Protein AF-A0A2K3JDV3-F1 (afdb_monomer_lite)

Structure (mmCIF, N/CA/C/O backbone):
data_AF-A0A2K3JDV3-F1
#
_entry.id   AF-A0A2K3JDV3-F1
#
loop_
_atom_site.group_PDB
_atom_site.id
_atom_site.type_symbol
_atom_site.label_atom_id
_atom_site.label_alt_id
_atom_site.label_comp_id
_atom_site.label_asym_id
_atom_site.label_entity_id
_atom_site.label_seq_id
_atom_site.pdbx_PDB_ins_code
_atom_site.Cartn_x
_atom_site.Cartn_y
_atom_site.Cartn_z
_atom_site.occupancy
_atom_site.B_iso_or_equiv
_atom_site.auth_seq_id
_atom_site.auth_comp_id
_atom_site.auth_asym_id
_atom_site.auth_atom_id
_atom_site.pdbx_PDB_model_num
ATOM 1 N N . ARG A 1 1 ? 14.555 25.523 -65.904 1.00 53.84 1 ARG A N 1
ATOM 2 C CA . ARG A 1 1 ? 15.750 26.232 -65.384 1.00 53.84 1 ARG A CA 1
ATOM 3 C C . ARG A 1 1 ? 15.279 27.411 -64.539 1.00 53.84 1 ARG A C 1
ATOM 5 O O . ARG A 1 1 ? 14.771 28.351 -65.122 1.00 53.84 1 ARG A O 1
ATOM 12 N N . ASN A 1 2 ? 15.356 27.311 -63.211 1.00 44.91 2 ASN A N 1
ATOM 13 C CA . ASN A 1 2 ? 15.970 28.301 -62.312 1.00 44.91 2 ASN A CA 1
ATOM 14 C C . ASN A 1 2 ? 15.792 27.836 -60.860 1.00 44.91 2 ASN A C 1
ATOM 16 O O . ASN A 1 2 ? 14.681 27.729 -60.356 1.00 44.91 2 ASN A O 1
ATOM 20 N N . LYS A 1 3 ? 16.928 27.503 -60.242 1.00 52.31 3 LYS A N 1
ATOM 21 C CA . LYS A 1 3 ? 17.138 27.363 -58.800 1.00 52.31 3 LYS A CA 1
ATOM 22 C C . LYS A 1 3 ? 17.377 28.774 -58.264 1.00 52.31 3 LYS A C 1
ATOM 24 O O . LYS A 1 3 ? 18.173 29.453 -58.903 1.00 52.31 3 LYS A O 1
ATOM 29 N N . ILE A 1 4 ? 16.766 29.170 -57.142 1.00 50.66 4 ILE A N 1
ATOM 30 C CA . ILE A 1 4 ? 17.332 30.080 -56.120 1.00 50.66 4 ILE A CA 1
ATOM 31 C C . ILE A 1 4 ? 16.276 30.411 -55.049 1.00 50.66 4 ILE A C 1
ATOM 33 O O . ILE A 1 4 ? 15.119 30.657 -55.371 1.00 50.66 4 ILE A O 1
ATOM 37 N N . ASN A 1 5 ? 16.753 30.439 -53.799 1.00 45.47 5 ASN A N 1
ATOM 38 C CA . ASN A 1 5 ? 16.142 30.838 -52.520 1.00 45.47 5 ASN A CA 1
ATOM 39 C C . ASN A 1 5 ? 15.506 29.748 -51.640 1.00 45.47 5 ASN A C 1
ATOM 41 O O . ASN A 1 5 ? 14.449 29.202 -51.935 1.00 45.47 5 ASN A O 1
ATOM 45 N N . GLY A 1 6 ? 16.169 29.503 -50.498 1.00 42.78 6 GLY A N 1
ATOM 46 C CA . GLY A 1 6 ? 15.633 28.742 -49.367 1.00 42.78 6 GLY A CA 1
ATOM 47 C C . GLY A 1 6 ? 16.652 28.108 -48.410 1.00 42.78 6 GLY A C 1
ATOM 48 O O . GLY A 1 6 ? 16.253 27.383 -47.508 1.00 42.78 6 GLY A O 1
ATOM 49 N N . SER A 1 7 ? 17.958 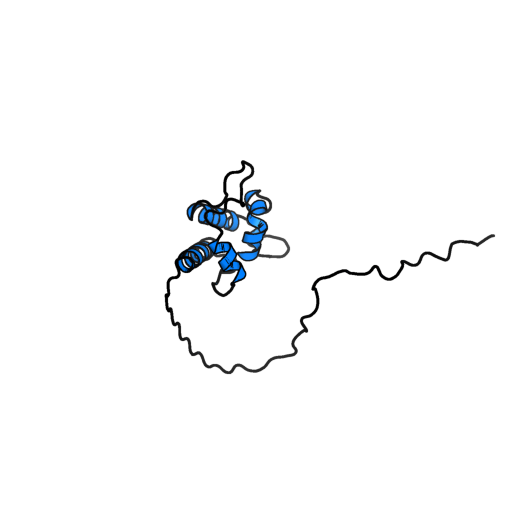28.331 -48.571 1.00 54.16 7 SER A N 1
ATOM 50 C CA . SER A 1 7 ? 18.977 27.876 -47.618 1.00 54.16 7 SER A CA 1
ATOM 51 C C . SER A 1 7 ? 19.074 28.832 -46.425 1.00 54.16 7 SER A C 1
ATOM 53 O O . SER A 1 7 ? 19.914 29.724 -46.454 1.00 54.16 7 SER A O 1
ATOM 55 N N . GLN A 1 8 ? 18.217 28.667 -45.411 1.00 57.59 8 GLN A N 1
ATOM 56 C CA . GLN A 1 8 ? 18.485 28.997 -43.998 1.00 57.59 8 GLN A CA 1
ATOM 57 C C . GLN A 1 8 ? 17.254 28.681 -43.133 1.00 57.59 8 GLN A C 1
ATOM 59 O O . GLN A 1 8 ? 16.248 29.377 -43.170 1.00 57.59 8 GLN A O 1
ATOM 64 N N . GLY A 1 9 ? 17.351 27.618 -42.337 1.00 44.75 9 GLY A N 1
ATOM 65 C CA . GLY A 1 9 ? 16.321 27.214 -41.378 1.00 44.75 9 GLY A CA 1
ATOM 66 C C . GLY A 1 9 ? 16.840 26.155 -40.410 1.00 44.75 9 GLY A C 1
ATOM 67 O O . GLY A 1 9 ? 16.173 25.159 -40.157 1.00 44.75 9 GLY A O 1
ATOM 68 N N . GLY A 1 10 ? 18.079 26.317 -39.936 1.00 55.88 10 GLY A N 1
ATOM 69 C CA . GLY A 1 10 ? 18.616 25.494 -38.855 1.00 55.88 10 GLY A CA 1
ATOM 70 C C . GLY A 1 10 ? 17.899 25.824 -37.547 1.00 55.88 10 GLY A C 1
ATOM 71 O O . GLY A 1 10 ? 17.680 26.995 -37.240 1.00 55.88 10 GLY A O 1
ATOM 72 N N . ARG A 1 11 ? 17.525 24.798 -36.776 1.00 59.06 11 ARG A N 1
ATOM 73 C CA . ARG A 1 11 ? 16.920 24.984 -35.453 1.00 59.06 11 ARG A CA 1
ATOM 74 C C . ARG A 1 11 ? 17.932 25.673 -34.519 1.00 59.06 11 ARG A C 1
ATOM 76 O O . ARG A 1 11 ? 19.032 25.142 -34.351 1.00 59.06 11 ARG A O 1
ATOM 83 N N . PRO A 1 12 ? 17.585 26.819 -33.906 1.00 57.03 12 PRO A N 1
ATOM 84 C CA . PRO A 1 12 ? 18.462 27.527 -32.981 1.00 57.03 12 PRO A CA 1
ATOM 85 C C . PRO A 1 12 ? 18.813 26.697 -31.741 1.00 57.03 12 PRO A C 1
ATOM 87 O O . PRO A 1 12 ? 17.998 25.924 -31.230 1.00 57.03 12 PRO A O 1
ATOM 90 N N . LYS A 1 13 ? 20.041 26.897 -31.257 1.00 52.50 13 LYS A N 1
ATOM 91 C CA . LYS A 1 13 ? 20.626 26.282 -30.064 1.00 52.50 13 LYS A CA 1
ATOM 92 C C . LYS A 1 13 ? 20.367 27.206 -28.861 1.00 52.50 13 LYS A C 1
ATOM 94 O O . LYS A 1 13 ? 20.773 28.360 -28.901 1.00 52.50 13 LYS A O 1
ATOM 99 N N . ASN A 1 14 ? 19.757 26.642 -27.813 1.00 57.12 14 ASN A N 1
ATOM 100 C CA . ASN A 1 14 ? 19.589 27.169 -26.447 1.00 57.12 14 ASN A CA 1
ATOM 101 C C . ASN A 1 14 ? 18.476 28.211 -26.173 1.00 57.12 14 ASN A C 1
ATOM 103 O O . ASN A 1 14 ? 18.557 29.351 -26.624 1.00 57.12 14 ASN A O 1
ATOM 107 N N . PRO A 1 15 ? 17.521 27.868 -25.292 1.00 50.62 15 PRO A N 1
ATOM 108 C CA . PRO A 1 15 ? 16.948 28.802 -24.330 1.00 50.62 15 PRO A CA 1
ATOM 109 C C . PRO A 1 15 ? 17.394 28.478 -22.892 1.00 50.62 15 PRO A C 1
ATOM 111 O O . PRO A 1 15 ? 17.437 27.322 -22.477 1.00 50.62 15 PRO A O 1
ATOM 114 N N . ASN A 1 16 ? 17.721 29.536 -22.147 1.00 42.31 16 ASN A N 1
ATOM 115 C CA . ASN A 1 16 ? 18.195 29.514 -20.764 1.00 42.31 16 ASN A CA 1
ATOM 116 C C . ASN A 1 16 ? 17.225 28.800 -19.809 1.00 42.31 16 ASN A C 1
ATOM 118 O O . ASN A 1 16 ? 16.035 29.102 -19.768 1.00 42.31 16 ASN A O 1
ATOM 122 N N . ASN A 1 17 ? 17.787 27.899 -19.007 1.00 50.28 17 ASN A N 1
ATOM 123 C CA . ASN A 1 17 ? 17.137 27.161 -17.933 1.00 50.28 17 ASN A CA 1
ATOM 124 C C . ASN A 1 17 ? 17.206 27.964 -16.619 1.00 50.28 17 ASN A C 1
ATOM 126 O O . ASN A 1 17 ? 18.318 28.260 -16.176 1.00 50.28 17 ASN A O 1
ATOM 130 N N . PRO A 1 18 ? 16.087 28.262 -15.938 1.00 44.16 18 PRO A N 1
ATOM 131 C CA . PRO A 1 18 ? 16.102 28.486 -14.505 1.00 44.16 18 PRO A CA 1
ATOM 132 C C . PRO A 1 18 ? 15.623 27.213 -13.791 1.00 44.16 18 PRO A C 1
ATOM 134 O O . PRO A 1 18 ? 14.448 26.876 -13.840 1.00 44.16 18 PRO A O 1
ATOM 137 N N . VAL A 1 19 ? 16.590 26.528 -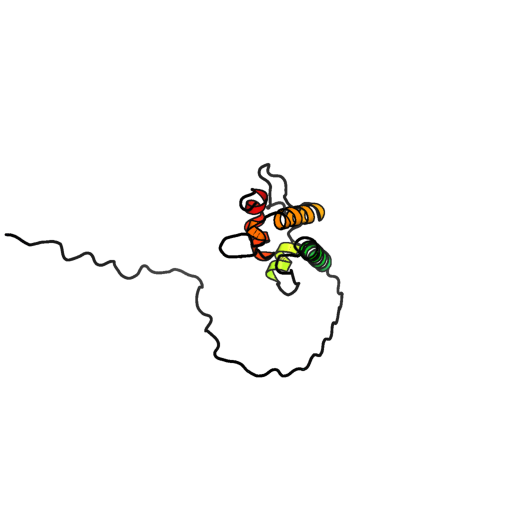13.170 1.00 39.28 19 VAL A N 1
ATOM 138 C CA . VAL A 1 19 ? 16.546 25.825 -11.867 1.00 39.28 19 VAL A CA 1
ATOM 139 C C . VAL A 1 19 ? 15.256 25.051 -11.476 1.00 39.28 19 VAL A C 1
ATOM 141 O O . VAL A 1 19 ? 14.174 25.608 -11.400 1.00 39.28 19 VAL A O 1
ATOM 144 N N . GLY A 1 20 ? 15.292 23.769 -11.096 1.00 36.25 20 GLY A N 1
ATOM 145 C CA . GLY A 1 20 ? 16.400 23.073 -10.454 1.00 36.25 20 GLY A CA 1
ATOM 146 C C . GLY A 1 20 ? 16.318 21.543 -10.473 1.00 36.25 20 GLY A C 1
ATOM 147 O O . GLY A 1 20 ? 15.268 20.937 -10.288 1.00 36.25 20 GLY A O 1
ATOM 148 N N . PHE A 1 21 ? 17.522 20.987 -10.626 1.00 41.09 21 PHE A N 1
ATOM 149 C CA . PHE A 1 21 ? 18.014 19.720 -10.089 1.00 41.09 21 PHE A CA 1
ATOM 150 C C . PHE A 1 21 ? 17.524 18.401 -10.711 1.00 41.09 21 PHE A C 1
ATOM 152 O O . PHE A 1 21 ? 16.941 17.542 -10.058 1.00 41.09 21 PHE A O 1
ATOM 159 N N . LEU A 1 22 ? 17.922 18.184 -11.968 1.00 42.91 22 LEU A N 1
ATOM 160 C CA . LEU A 1 22 ? 18.423 16.881 -12.413 1.00 42.91 22 LEU A CA 1
ATOM 161 C C . LEU A 1 22 ? 19.908 17.031 -12.750 1.00 42.91 22 LEU A C 1
ATOM 163 O O . LEU A 1 22 ? 20.213 17.801 -13.649 1.00 42.91 22 LEU A O 1
ATOM 167 N N . GLU A 1 23 ? 20.771 16.310 -12.031 1.00 37.06 23 GLU A N 1
ATOM 168 C CA . GLU A 1 23 ? 22.171 15.926 -12.325 1.00 37.06 23 GLU A CA 1
ATOM 169 C C . GLU A 1 23 ? 22.748 15.430 -10.980 1.00 37.06 23 GLU A C 1
ATOM 171 O O . GLU A 1 23 ? 22.554 16.078 -9.963 1.00 37.06 23 GLU A O 1
ATOM 176 N N . THR A 1 24 ? 23.429 14.306 -10.783 1.00 46.00 24 THR A N 1
ATOM 177 C CA . THR A 1 24 ? 24.011 13.230 -11.588 1.00 46.00 24 THR A CA 1
ATOM 178 C C . THR A 1 24 ? 24.182 12.054 -10.610 1.00 46.00 24 THR A C 1
ATOM 180 O O . THR A 1 24 ? 24.568 12.275 -9.465 1.00 46.00 24 THR A O 1
ATOM 183 N N . GLN A 1 25 ? 23.940 10.806 -11.012 1.00 39.75 25 GLN A N 1
ATOM 184 C CA . GLN A 1 25 ? 24.478 9.654 -10.275 1.00 39.75 25 GLN A CA 1
ATOM 185 C C . GLN A 1 25 ? 25.148 8.723 -11.279 1.00 39.75 25 GLN A C 1
ATOM 187 O O . GLN A 1 25 ? 24.539 8.251 -12.240 1.00 39.75 25 GLN A O 1
ATOM 192 N N . GLN A 1 26 ? 26.452 8.582 -11.083 1.00 39.75 26 GLN A N 1
ATOM 193 C CA . GLN A 1 26 ? 27.377 7.828 -11.908 1.00 39.75 26 GLN A CA 1
ATOM 194 C C . GLN A 1 26 ? 27.115 6.328 -11.751 1.00 39.75 26 GLN A C 1
ATOM 196 O O . GLN A 1 26 ? 26.756 5.845 -10.680 1.00 39.75 26 GLN A O 1
ATOM 201 N N . ASN A 1 27 ? 27.318 5.594 -12.838 1.00 44.97 27 ASN A N 1
ATOM 202 C CA . ASN A 1 27 ? 27.224 4.141 -12.881 1.00 44.97 27 ASN A CA 1
ATOM 203 C C . ASN A 1 27 ? 28.404 3.527 -12.087 1.00 44.97 27 ASN A C 1
ATOM 205 O O . ASN A 1 27 ? 29.548 3.791 -12.468 1.00 44.97 27 ASN A O 1
ATOM 209 N N . PRO A 1 28 ? 28.207 2.720 -11.024 1.00 48.22 28 PRO A N 1
ATOM 210 C CA . PRO A 1 28 ? 29.325 2.101 -10.315 1.00 48.22 28 PRO A CA 1
ATOM 211 C C . PRO A 1 28 ? 29.842 0.851 -11.043 1.00 48.22 28 PRO A C 1
ATOM 213 O O . PRO A 1 28 ? 29.102 -0.076 -11.372 1.00 48.22 28 PRO A O 1
ATOM 216 N N . THR A 1 29 ? 31.152 0.813 -11.267 1.00 45.16 29 THR A N 1
ATOM 217 C CA . THR A 1 29 ? 31.909 -0.313 -11.825 1.00 45.16 29 THR A CA 1
ATOM 218 C C . THR A 1 29 ? 32.202 -1.405 -10.780 1.00 45.16 29 THR A C 1
ATOM 220 O O . THR A 1 29 ? 32.914 -1.120 -9.827 1.00 45.16 29 THR A O 1
ATOM 223 N N . LYS A 1 30 ? 31.741 -2.644 -11.049 1.00 52.81 30 LYS A N 1
ATOM 224 C CA . LYS A 1 30 ? 32.205 -3.999 -10.612 1.00 52.81 30 LYS A CA 1
ATOM 225 C C . LYS A 1 30 ? 32.474 -4.320 -9.107 1.00 52.81 30 LYS A C 1
ATOM 227 O O . LYS A 1 30 ? 32.777 -3.446 -8.310 1.00 52.81 30 LYS A O 1
ATOM 232 N N . PRO A 1 31 ? 32.352 -5.609 -8.701 1.00 52.19 31 PRO A N 1
ATOM 233 C CA . PRO A 1 31 ? 31.953 -6.009 -7.348 1.00 52.19 31 PRO A CA 1
ATOM 234 C C . PRO A 1 31 ? 33.120 -6.187 -6.369 1.00 52.19 31 PRO A C 1
ATOM 236 O O . PRO A 1 31 ? 34.195 -6.663 -6.741 1.00 52.19 31 PRO A O 1
ATOM 239 N N . LYS A 1 32 ? 32.856 -5.910 -5.088 1.00 45.50 32 LYS A N 1
ATOM 240 C CA . LYS A 1 32 ? 33.700 -6.300 -3.951 1.00 45.50 32 LYS A CA 1
ATOM 241 C C . LYS A 1 32 ? 33.024 -7.459 -3.199 1.00 45.50 32 LYS A C 1
ATOM 243 O O . LYS A 1 32 ? 31.800 -7.511 -3.126 1.00 45.50 32 LYS A O 1
ATOM 248 N N . LYS A 1 33 ? 33.836 -8.424 -2.757 1.00 46.56 33 LYS A N 1
ATOM 249 C CA . LYS A 1 33 ? 33.450 -9.688 -2.098 1.00 46.56 33 LYS A CA 1
ATOM 250 C C . LYS A 1 33 ? 32.677 -9.456 -0.783 1.00 46.56 33 LYS A C 1
ATOM 252 O O . LYS A 1 33 ? 32.832 -8.384 -0.205 1.00 46.56 33 LYS A O 1
ATOM 257 N N . PRO A 1 34 ? 31.880 -10.443 -0.328 1.00 47.84 34 PRO A N 1
ATOM 258 C CA . PRO A 1 34 ? 31.111 -10.345 0.904 1.00 47.84 34 PRO A CA 1
ATOM 259 C C . PRO A 1 34 ? 32.008 -10.619 2.113 1.00 47.84 34 PRO A C 1
ATOM 261 O O . PRO A 1 34 ? 32.595 -11.697 2.199 1.00 47.84 34 PRO A O 1
ATOM 264 N N . ASP A 1 35 ? 32.061 -9.671 3.043 1.00 40.00 35 ASP A N 1
ATOM 265 C CA . ASP A 1 35 ? 32.443 -9.951 4.423 1.00 40.00 35 ASP A CA 1
ATOM 266 C C . ASP A 1 35 ? 31.129 -10.157 5.187 1.00 40.00 35 ASP A C 1
ATOM 268 O O . ASP A 1 35 ? 30.291 -9.261 5.300 1.00 40.00 35 ASP A O 1
ATOM 272 N N . ASN A 1 36 ? 30.890 -11.417 5.538 1.00 54.09 36 ASN A N 1
ATOM 273 C CA . ASN A 1 36 ? 29.722 -11.898 6.255 1.00 54.09 36 ASN A CA 1
ATOM 274 C C . ASN A 1 36 ? 29.991 -11.779 7.755 1.00 54.09 36 ASN A C 1
ATOM 276 O O . ASN A 1 36 ? 30.522 -12.723 8.328 1.00 54.09 36 ASN A O 1
ATOM 280 N N . ASP A 1 37 ? 29.578 -10.664 8.351 1.00 41.53 37 ASP A N 1
ATOM 281 C CA . ASP A 1 37 ? 29.322 -10.557 9.787 1.00 41.53 37 ASP A CA 1
ATOM 282 C C . ASP A 1 37 ? 27.826 -10.266 9.950 1.00 41.53 37 ASP A C 1
ATOM 284 O O . ASP A 1 37 ? 27.350 -9.136 9.843 1.00 41.53 37 ASP A O 1
ATOM 288 N N . ASN A 1 38 ? 27.056 -11.348 10.075 1.00 53.22 38 ASN A N 1
ATOM 289 C CA . ASN A 1 38 ? 25.633 -11.312 10.381 1.00 53.22 38 ASN A CA 1
ATOM 290 C C . ASN A 1 38 ? 25.456 -11.145 11.893 1.00 53.22 38 ASN A C 1
ATOM 292 O O . ASN A 1 38 ? 25.103 -12.106 12.577 1.00 53.22 38 ASN A O 1
ATOM 296 N N . ASP A 1 39 ? 25.674 -9.930 12.388 1.00 41.09 39 ASP A N 1
ATOM 297 C CA . ASP A 1 39 ? 25.115 -9.506 13.670 1.00 41.09 39 ASP A CA 1
ATOM 298 C C . ASP A 1 39 ? 23.680 -9.042 13.405 1.00 41.09 39 ASP A C 1
ATOM 300 O O . ASP A 1 39 ? 23.378 -7.873 13.167 1.00 41.09 39 ASP A O 1
ATOM 304 N N . ASN A 1 40 ? 22.781 -10.026 13.350 1.00 54.50 40 ASN A N 1
ATOM 305 C CA . ASN A 1 40 ? 21.345 -9.798 13.402 1.00 54.50 40 ASN A CA 1
ATOM 306 C C . ASN A 1 40 ? 20.957 -9.467 14.847 1.00 54.50 40 ASN A C 1
ATOM 308 O O . ASN A 1 40 ? 20.298 -10.268 15.514 1.00 54.50 40 ASN A O 1
ATOM 312 N N . ASP A 1 41 ? 21.356 -8.282 15.302 1.00 41.97 41 ASP A N 1
ATOM 313 C CA . ASP A 1 41 ? 20.733 -7.636 16.449 1.00 41.97 41 ASP A CA 1
ATOM 314 C C . ASP A 1 41 ? 19.385 -7.099 15.974 1.00 41.97 41 ASP A C 1
ATOM 316 O O . ASP A 1 41 ? 19.219 -5.967 15.516 1.00 41.97 41 ASP A O 1
ATOM 320 N N . ASN A 1 42 ? 18.398 -7.991 16.022 1.00 55.81 42 ASN A N 1
ATOM 321 C CA . ASN A 1 42 ? 16.994 -7.635 15.938 1.00 55.81 42 ASN A CA 1
ATOM 322 C C . ASN A 1 42 ? 16.589 -7.006 17.278 1.00 55.81 42 ASN A C 1
ATOM 324 O O . ASN A 1 42 ? 15.783 -7.570 18.021 1.00 55.81 42 ASN A O 1
ATOM 328 N N . ASP A 1 43 ? 17.180 -5.851 17.580 1.00 43.97 43 ASP A N 1
ATOM 329 C CA . ASP A 1 43 ? 16.758 -4.987 18.670 1.00 43.97 43 ASP A CA 1
ATOM 330 C C . ASP A 1 43 ? 15.447 -4.339 18.242 1.00 43.97 43 ASP A C 1
ATOM 332 O O . ASP A 1 43 ? 15.373 -3.250 17.671 1.00 43.97 43 ASP A O 1
ATOM 336 N N . ASN A 1 44 ? 14.380 -5.093 18.489 1.00 55.38 44 ASN A N 1
ATOM 337 C CA . ASN A 1 44 ? 13.010 -4.624 18.468 1.00 55.38 44 ASN A CA 1
ATOM 338 C C . ASN A 1 44 ? 12.802 -3.723 19.695 1.00 55.38 44 ASN A C 1
ATOM 340 O O . ASN A 1 44 ? 12.068 -4.073 20.621 1.00 55.38 44 ASN A O 1
ATOM 344 N N . ASP A 1 45 ? 13.515 -2.597 19.729 1.00 46.34 45 ASP A N 1
ATOM 345 C CA . ASP A 1 45 ? 13.338 -1.565 20.739 1.00 46.34 45 ASP A CA 1
ATOM 346 C C . ASP A 1 45 ? 12.075 -0.783 20.365 1.00 46.34 45 ASP A C 1
ATOM 348 O O . ASP A 1 45 ? 12.080 0.191 19.606 1.00 46.34 45 ASP A O 1
ATOM 352 N N . ASN A 1 46 ? 10.949 -1.338 20.815 1.00 51.12 46 ASN A N 1
ATOM 353 C CA . ASN A 1 46 ? 9.612 -0.771 20.718 1.00 51.12 46 ASN A CA 1
ATOM 354 C C . ASN A 1 46 ? 9.511 0.471 21.611 1.00 51.12 46 ASN A C 1
ATOM 356 O O . ASN A 1 46 ? 8.775 0.486 22.597 1.00 51.12 46 ASN A O 1
ATOM 360 N N . ASP A 1 47 ? 10.214 1.538 21.245 1.00 48.22 47 ASP A N 1
ATOM 361 C CA . ASP A 1 47 ? 9.882 2.877 21.709 1.00 48.22 47 ASP A CA 1
ATOM 362 C C . ASP A 1 47 ? 8.718 3.369 20.835 1.00 48.22 47 ASP A C 1
ATOM 364 O O . ASP A 1 47 ? 8.886 4.029 19.802 1.00 48.22 47 ASP A O 1
ATOM 368 N N . ILE A 1 48 ? 7.519 2.900 21.196 1.00 50.53 48 ILE A N 1
ATOM 369 C CA . ILE A 1 48 ? 6.248 3.181 20.528 1.00 50.53 48 ILE A CA 1
ATOM 370 C C . ILE A 1 48 ? 5.980 4.682 20.630 1.00 50.53 48 ILE A C 1
ATOM 372 O O . ILE A 1 48 ? 5.341 5.194 21.547 1.00 50.53 48 ILE A O 1
ATOM 376 N N . LYS A 1 49 ? 6.481 5.424 19.647 1.00 54.38 49 LYS A N 1
ATOM 377 C CA . LYS A 1 49 ? 5.945 6.739 19.307 1.00 54.38 49 LYS A CA 1
ATOM 378 C C . LYS A 1 49 ? 4.590 6.454 18.675 1.00 54.38 49 LYS A C 1
ATOM 380 O O . LYS A 1 49 ? 4.566 5.721 17.698 1.00 54.38 49 LYS A O 1
ATOM 385 N N . GLU A 1 50 ? 3.494 7.030 19.169 1.00 55.59 50 GLU A N 1
ATOM 386 C CA . GLU A 1 50 ? 2.097 6.770 18.735 1.00 55.59 50 GLU A CA 1
ATOM 387 C C . GLU A 1 50 ? 1.856 6.698 17.203 1.00 55.59 50 GLU A C 1
ATOM 389 O O . GLU A 1 50 ? 0.861 6.142 16.755 1.00 55.59 50 GLU A O 1
ATOM 394 N N . GLY A 1 51 ? 2.756 7.238 16.369 1.00 60.72 51 GLY A N 1
ATOM 395 C CA . GLY A 1 51 ? 2.702 7.110 14.907 1.00 60.72 51 GLY A CA 1
ATOM 396 C C . GLY A 1 51 ? 3.391 5.876 14.300 1.00 60.72 51 GLY A C 1
ATOM 397 O O . GLY A 1 51 ? 3.164 5.596 13.129 1.00 60.72 51 GLY A O 1
ATOM 398 N N . GLY A 1 52 ? 4.245 5.161 15.034 1.00 75.50 52 GLY A N 1
ATOM 399 C CA . GLY A 1 52 ? 4.950 3.962 14.568 1.00 75.50 52 GLY A CA 1
ATOM 400 C C . GLY A 1 52 ? 4.017 2.764 14.411 1.00 75.50 52 GLY A C 1
ATOM 401 O O . GLY A 1 52 ? 4.050 2.099 13.375 1.00 75.50 52 GLY A O 1
ATOM 402 N N . ASP A 1 53 ? 3.124 2.564 15.381 1.00 87.44 53 ASP A N 1
ATOM 403 C CA . ASP A 1 53 ? 2.176 1.445 15.399 1.00 87.44 53 ASP A CA 1
ATOM 404 C C . ASP A 1 53 ? 1.237 1.468 14.193 1.00 87.44 53 ASP A C 1
ATOM 406 O O . ASP A 1 53 ? 1.100 0.462 13.496 1.00 87.44 53 ASP A O 1
ATOM 410 N N . ILE A 1 54 ? 0.665 2.634 13.867 1.00 93.00 54 ILE A N 1
ATOM 411 C CA . ILE A 1 54 ? -0.228 2.757 12.707 1.00 93.00 54 ILE A CA 1
ATOM 412 C C . ILE A 1 54 ? 0.513 2.504 11.388 1.00 93.00 54 ILE A C 1
ATOM 414 O O . ILE A 1 54 ? -0.024 1.859 10.493 1.00 93.00 54 ILE A O 1
ATOM 418 N N . ILE A 1 55 ? 1.769 2.945 11.249 1.00 95.12 55 ILE A N 1
ATOM 419 C CA . ILE A 1 55 ? 2.557 2.681 10.034 1.00 95.12 55 ILE A CA 1
ATOM 420 C C . ILE A 1 55 ? 2.766 1.172 9.866 1.00 95.12 55 ILE A C 1
ATOM 422 O O . ILE A 1 55 ? 2.562 0.643 8.770 1.00 95.12 55 ILE A O 1
ATOM 426 N N . LEU A 1 56 ? 3.158 0.486 10.944 1.00 94.88 56 LEU A N 1
ATOM 427 C CA . LEU A 1 56 ? 3.368 -0.960 10.945 1.00 94.88 56 LEU A CA 1
ATOM 428 C C . LEU A 1 56 ? 2.072 -1.716 10.633 1.00 94.88 56 LEU A C 1
ATOM 430 O O . LEU A 1 56 ? 2.094 -2.642 9.820 1.00 94.88 56 LEU A O 1
ATOM 434 N N . GLU A 1 57 ? 0.943 -1.289 11.198 1.00 96.19 57 GLU A N 1
ATOM 435 C CA . GLU A 1 57 ? -0.370 -1.874 10.925 1.00 96.19 57 GLU A CA 1
ATOM 436 C C . GLU A 1 57 ? -0.767 -1.729 9.447 1.00 96.19 57 GLU A C 1
ATOM 438 O O . GLU A 1 57 ? -1.080 -2.724 8.787 1.00 96.19 57 GLU A O 1
ATOM 443 N N . LEU A 1 58 ? -0.675 -0.520 8.878 1.00 97.44 58 LEU A N 1
ATOM 444 C CA . LEU A 1 58 ? -1.009 -0.276 7.470 1.00 97.44 58 LEU A CA 1
ATOM 445 C C . LEU A 1 58 ? -0.104 -1.083 6.520 1.00 97.44 58 LEU A C 1
ATOM 447 O O . LEU A 1 58 ? -0.581 -1.626 5.517 1.00 97.44 58 LEU A O 1
ATOM 451 N N . MET A 1 59 ? 1.190 -1.208 6.836 1.00 96.50 59 MET A N 1
ATOM 452 C CA . MET A 1 59 ? 2.123 -2.047 6.074 1.00 96.50 59 MET A CA 1
ATOM 453 C C . MET A 1 59 ? 1.803 -3.537 6.190 1.00 96.50 59 MET A C 1
ATOM 455 O O . MET A 1 59 ? 1.902 -4.257 5.194 1.00 96.50 59 MET A O 1
ATOM 459 N N . SER A 1 60 ? 1.433 -4.003 7.382 1.00 97.31 60 SER A N 1
ATOM 460 C CA . SER A 1 60 ? 1.040 -5.393 7.614 1.00 97.31 60 SER A CA 1
ATOM 461 C C . SER A 1 60 ? -0.184 -5.752 6.773 1.00 97.31 60 SER A C 1
ATOM 463 O O . SER A 1 60 ? -0.135 -6.712 6.006 1.00 97.31 60 SER A O 1
ATOM 465 N N . ILE A 1 61 ? -1.217 -4.902 6.794 1.00 98.44 61 ILE A N 1
ATOM 466 C CA . ILE A 1 61 ? -2.430 -5.054 5.978 1.00 98.44 61 ILE A CA 1
ATOM 467 C C . ILE A 1 61 ? -2.092 -5.113 4.484 1.00 98.44 61 ILE A C 1
ATOM 469 O O . ILE A 1 61 ? -2.586 -5.988 3.771 1.00 98.44 61 ILE A O 1
ATOM 473 N N . TRP A 1 62 ? -1.223 -4.217 4.000 1.00 98.44 62 TRP A N 1
ATOM 474 C CA . TRP A 1 62 ? -0.761 -4.253 2.611 1.00 98.44 62 TRP A CA 1
ATOM 475 C C . TRP A 1 62 ? -0.097 -5.593 2.278 1.00 98.44 62 TRP A C 1
ATOM 477 O O . TRP A 1 62 ? -0.446 -6.230 1.287 1.00 98.44 62 TRP A O 1
ATOM 487 N N . ASN A 1 63 ? 0.848 -6.035 3.109 1.00 97.50 63 ASN A N 1
ATOM 488 C CA . ASN A 1 63 ? 1.595 -7.274 2.893 1.00 97.50 63 ASN A CA 1
ATOM 489 C C 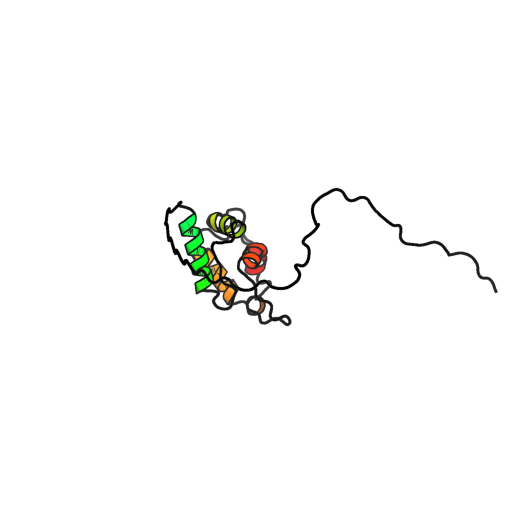. ASN A 1 63 ? 0.706 -8.524 2.984 1.00 97.50 63 ASN A C 1
ATOM 491 O O . ASN A 1 63 ? 0.988 -9.526 2.322 1.00 97.50 63 ASN A O 1
ATOM 495 N N . GLU A 1 64 ? -0.351 -8.474 3.792 1.00 98.06 64 GLU A N 1
ATOM 496 C CA . GLU A 1 64 ? -1.319 -9.554 3.945 1.00 98.06 64 GLU A CA 1
ATOM 497 C C . GLU A 1 64 ? -2.269 -9.650 2.747 1.00 98.06 64 GLU A C 1
ATOM 499 O O . GLU A 1 64 ? -2.509 -10.751 2.249 1.00 98.06 64 GLU A O 1
ATOM 504 N N . ILE A 1 65 ? -2.802 -8.523 2.268 1.00 98.31 65 ILE A N 1
ATOM 505 C CA . ILE A 1 65 ? -3.798 -8.500 1.189 1.00 98.31 65 ILE A CA 1
ATOM 506 C C . ILE A 1 65 ? -3.120 -8.590 -0.183 1.00 98.31 65 ILE A C 1
ATOM 508 O O . ILE A 1 65 ? -3.496 -9.425 -1.003 1.00 98.31 65 ILE A O 1
ATOM 512 N N . CYS A 1 66 ? -2.093 -7.778 -0.431 1.00 97.88 66 CYS A N 1
ATOM 513 C CA . CYS A 1 66 ? -1.433 -7.627 -1.729 1.00 97.88 66 CYS A CA 1
ATOM 514 C C . CYS A 1 66 ? -0.247 -8.597 -1.898 1.00 97.88 66 CYS A C 1
ATOM 516 O O . CYS A 1 66 ? 0.862 -8.188 -2.246 1.00 97.88 66 CYS A O 1
ATOM 518 N N . LYS A 1 67 ? -0.457 -9.897 -1.648 1.00 94.81 67 LYS A N 1
ATOM 519 C CA . LYS A 1 67 ? 0.618 -10.917 -1.557 1.00 94.81 67 LYS A CA 1
ATOM 520 C C . LYS A 1 67 ? 1.474 -11.057 -2.821 1.00 94.81 67 LYS A C 1
ATOM 522 O O . LYS A 1 67 ? 2.617 -11.505 -2.758 1.00 94.81 67 LYS A O 1
ATOM 527 N N . THR A 1 68 ? 0.901 -10.732 -3.973 1.00 93.81 68 THR A N 1
ATOM 528 C CA . THR A 1 68 ? 1.513 -10.824 -5.307 1.00 93.81 68 THR A CA 1
ATOM 529 C C . THR A 1 68 ? 2.351 -9.602 -5.677 1.00 93.81 68 THR A C 1
ATOM 531 O O . THR A 1 68 ? 3.100 -9.667 -6.663 1.00 93.81 68 THR A O 1
ATOM 534 N N . LEU A 1 69 ? 2.230 -8.513 -4.911 1.00 96.75 69 LEU A N 1
ATOM 535 C CA . LEU A 1 69 ? 2.938 -7.250 -5.096 1.00 96.75 69 LEU A CA 1
ATOM 536 C C . LEU A 1 69 ? 4.188 -7.165 -4.200 1.00 96.75 69 LEU A C 1
ATOM 538 O O . LEU A 1 69 ? 4.320 -7.911 -3.228 1.00 96.75 69 LEU A O 1
ATOM 542 N N . PRO A 1 70 ? 5.137 -6.259 -4.503 1.00 96.69 70 PRO A N 1
ATOM 543 C CA . PRO A 1 70 ? 6.291 -6.018 -3.644 1.00 96.69 70 PRO A CA 1
ATOM 544 C C . PRO A 1 70 ? 5.889 -5.632 -2.213 1.00 96.69 70 PRO A C 1
ATOM 546 O O . PRO A 1 70 ? 4.997 -4.802 -2.003 1.00 96.69 70 PRO A O 1
ATOM 549 N N . LYS A 1 71 ? 6.589 -6.212 -1.230 1.00 95.94 71 LYS A N 1
ATOM 550 C CA . LYS A 1 71 ? 6.327 -5.973 0.193 1.00 95.94 71 LYS A CA 1
ATOM 551 C C . LYS A 1 71 ? 6.651 -4.538 0.605 1.00 95.94 71 LYS A C 1
ATOM 553 O O . LYS A 1 71 ? 7.643 -3.958 0.164 1.00 95.94 71 LYS A O 1
ATOM 558 N N . ALA A 1 72 ? 5.833 -3.998 1.500 1.00 94.06 72 ALA A N 1
ATOM 559 C CA . ALA A 1 72 ? 6.106 -2.758 2.206 1.00 94.06 72 ALA A CA 1
ATOM 560 C C . ALA A 1 72 ? 7.034 -3.022 3.402 1.00 94.06 72 ALA A C 1
ATOM 562 O O . ALA A 1 72 ? 6.845 -3.984 4.149 1.00 94.06 72 ALA A O 1
ATOM 563 N N . THR A 1 73 ? 8.031 -2.154 3.565 1.00 89.69 73 THR A N 1
ATOM 564 C CA . THR A 1 73 ? 9.041 -2.185 4.633 1.00 89.69 73 THR A CA 1
ATOM 565 C C . THR A 1 73 ? 9.165 -0.809 5.284 1.00 89.69 73 THR A C 1
ATOM 567 O O . THR A 1 73 ? 8.940 0.213 4.624 1.00 89.69 73 THR A O 1
ATOM 570 N N . ILE A 1 74 ? 9.577 -0.775 6.555 1.00 87.25 74 ILE A N 1
ATOM 571 C CA . ILE A 1 74 ? 9.682 0.465 7.346 1.00 87.25 74 ILE A CA 1
ATOM 572 C C . ILE A 1 74 ? 10.887 1.347 6.988 1.00 87.25 74 ILE A C 1
ATOM 574 O O . ILE A 1 74 ? 10.927 2.525 7.327 1.00 87.25 74 ILE A O 1
ATOM 578 N N . ASN A 1 75 ? 11.851 0.829 6.229 1.00 86.00 75 ASN A N 1
ATOM 579 C CA . ASN A 1 75 ? 13.079 1.532 5.840 1.00 86.00 75 ASN A CA 1
ATOM 580 C C . ASN A 1 75 ? 12.893 2.647 4.782 1.00 86.00 75 ASN A C 1
ATOM 582 O O . ASN A 1 75 ? 13.870 3.089 4.182 1.00 86.00 75 ASN A O 1
ATOM 586 N N . SER A 1 76 ? 11.663 3.108 4.532 1.00 88.38 76 SER A N 1
ATOM 587 C CA . SER A 1 76 ? 11.369 4.202 3.602 1.00 88.38 76 SER A CA 1
ATOM 588 C C . SER A 1 76 ? 10.733 5.390 4.336 1.00 88.38 76 SER A C 1
ATOM 590 O O . SER A 1 76 ? 9.508 5.448 4.456 1.00 88.38 76 SER A O 1
ATOM 592 N N . PRO A 1 77 ? 11.531 6.378 4.791 1.00 89.38 77 PRO A N 1
ATOM 593 C CA . PRO A 1 77 ? 11.005 7.546 5.500 1.00 89.38 77 PRO A CA 1
ATOM 594 C C . PRO A 1 77 ? 9.907 8.309 4.734 1.00 89.38 77 PRO A C 1
ATOM 596 O O . PRO A 1 77 ? 8.890 8.635 5.342 1.00 89.38 77 PRO A O 1
ATOM 599 N N . PRO A 1 78 ? 10.014 8.535 3.404 1.00 92.50 78 PRO A N 1
ATOM 600 C CA . PRO A 1 78 ? 8.947 9.203 2.656 1.00 92.50 78 PRO A CA 1
ATOM 601 C C . PRO A 1 78 ? 7.618 8.437 2.664 1.00 92.50 78 PRO A C 1
ATOM 603 O O . PRO A 1 78 ? 6.557 9.049 2.744 1.00 92.50 78 PRO A O 1
ATOM 606 N N . ARG A 1 79 ? 7.658 7.100 2.589 1.00 94.69 79 ARG A N 1
ATOM 607 C CA . ARG A 1 79 ? 6.458 6.257 2.664 1.00 94.69 79 ARG A CA 1
ATOM 608 C C . ARG A 1 79 ? 5.827 6.333 4.048 1.00 94.69 79 ARG A C 1
ATOM 610 O O . ARG A 1 79 ? 4.612 6.455 4.149 1.00 94.69 79 ARG A O 1
ATOM 617 N N . ASN A 1 80 ? 6.653 6.282 5.088 1.00 93.31 80 ASN A N 1
ATOM 618 C CA . ASN A 1 80 ? 6.211 6.326 6.478 1.00 93.31 80 ASN A CA 1
ATOM 619 C C . ASN A 1 80 ? 5.448 7.620 6.776 1.00 93.31 80 ASN A C 1
ATOM 621 O O . ASN A 1 80 ? 4.375 7.562 7.364 1.00 93.31 80 ASN A O 1
ATOM 625 N N . GLU A 1 81 ? 5.939 8.766 6.296 1.00 93.31 81 GLU A N 1
ATOM 626 C CA . GLU A 1 81 ? 5.243 10.050 6.443 1.00 93.31 81 GLU A CA 1
ATOM 627 C C . GLU A 1 81 ? 3.898 10.085 5.707 1.00 93.31 81 GLU A C 1
ATOM 629 O O . GLU A 1 81 ? 2.923 10.630 6.224 1.00 93.31 81 GLU A O 1
ATOM 634 N N . ILE A 1 82 ? 3.805 9.475 4.520 1.00 95.00 82 ILE A N 1
ATOM 635 C CA . ILE A 1 82 ? 2.526 9.373 3.802 1.00 95.00 82 ILE A CA 1
ATOM 636 C C . ILE A 1 82 ? 1.547 8.494 4.585 1.00 95.00 82 ILE A C 1
ATOM 638 O O . ILE A 1 82 ? 0.408 8.902 4.790 1.00 95.00 82 ILE A O 1
ATOM 642 N N . LEU A 1 83 ? 1.983 7.315 5.040 1.00 95.75 83 LEU A N 1
ATOM 643 C CA . LEU A 1 83 ? 1.137 6.364 5.769 1.00 95.75 83 LEU A CA 1
ATOM 644 C C . LEU A 1 83 ? 0.671 6.922 7.116 1.00 95.75 83 LEU A C 1
ATOM 646 O O . LEU A 1 83 ? -0.507 6.810 7.447 1.00 95.75 83 LEU A O 1
ATOM 650 N N . LYS A 1 84 ? 1.562 7.595 7.850 1.00 94.62 84 LYS A N 1
ATOM 651 C CA . LYS A 1 84 ? 1.246 8.263 9.118 1.00 94.62 84 LYS A CA 1
ATOM 652 C C . LYS A 1 84 ? 0.122 9.289 8.974 1.00 94.62 84 LYS A C 1
ATOM 654 O O . LYS A 1 84 ? -0.701 9.424 9.870 1.00 94.62 84 LYS A O 1
ATOM 659 N N . ASN A 1 85 ? 0.090 10.000 7.847 1.00 95.25 85 ASN A N 1
ATOM 660 C CA . ASN A 1 85 ? -0.892 11.045 7.559 1.00 95.25 85 ASN A CA 1
ATOM 661 C C . ASN A 1 85 ? -2.031 10.567 6.641 1.00 95.25 85 ASN A C 1
ATOM 663 O O . ASN A 1 85 ? -2.752 11.400 6.086 1.00 95.25 85 ASN A O 1
ATOM 667 N N . LEU A 1 86 ? -2.162 9.257 6.409 1.00 95.81 86 LEU A N 1
ATOM 668 C CA . LEU A 1 86 ? -3.144 8.715 5.471 1.00 95.81 86 LEU A CA 1
ATOM 669 C C . LEU A 1 86 ? -4.544 8.673 6.085 1.00 95.81 86 LEU A C 1
ATOM 671 O O . LEU A 1 86 ? -5.491 9.178 5.484 1.00 95.81 86 LEU A O 1
ATOM 675 N N . ILE A 1 87 ? -4.666 8.094 7.281 1.00 95.44 87 ILE A N 1
ATOM 676 C CA . ILE A 1 87 ? -5.938 7.994 8.000 1.00 95.44 87 ILE A CA 1
ATOM 677 C C . ILE A 1 87 ? -6.320 9.370 8.553 1.00 95.44 87 ILE A C 1
ATOM 679 O O . ILE A 1 87 ? -5.500 10.072 9.142 1.00 95.44 87 ILE A O 1
ATOM 683 N N . GLY A 1 88 ? -7.567 9.779 8.332 1.00 92.12 88 GLY A N 1
ATOM 684 C CA . GLY A 1 88 ? -8.065 11.111 8.669 1.00 92.12 88 GLY A CA 1
ATOM 685 C C . GLY A 1 88 ? -7.654 12.201 7.672 1.00 92.12 88 GLY A C 1
ATOM 686 O O . GLY A 1 88 ? -7.906 13.386 7.917 1.00 92.12 88 GLY A O 1
ATOM 687 N N . ASN A 1 89 ? -7.042 11.842 6.537 1.00 92.69 89 ASN A N 1
ATOM 688 C CA . ASN A 1 89 ? -6.653 12.812 5.520 1.00 92.69 89 ASN A CA 1
ATOM 689 C C . ASN A 1 89 ? -7.880 13.415 4.820 1.00 92.69 89 ASN A C 1
ATOM 691 O O . ASN A 1 89 ? -8.526 12.786 3.986 1.00 92.69 89 ASN A O 1
ATOM 695 N N . LYS A 1 90 ? -8.157 14.693 5.095 1.00 92.62 90 LYS A N 1
ATOM 696 C CA . LYS A 1 90 ? -9.310 15.419 4.533 1.00 92.62 90 LYS A CA 1
ATOM 697 C C . LYS A 1 90 ? -9.104 15.921 3.100 1.00 92.62 90 LYS A C 1
ATOM 699 O O . LYS A 1 90 ? -10.034 16.475 2.517 1.00 92.62 90 LYS A O 1
ATOM 704 N N . THR A 1 91 ? -7.895 15.805 2.551 1.00 93.31 91 THR A N 1
ATOM 705 C CA . THR A 1 91 ? -7.563 16.284 1.195 1.00 93.31 91 THR A CA 1
ATOM 706 C C . THR A 1 91 ? -7.778 15.213 0.128 1.00 93.31 91 THR A C 1
ATOM 708 O O . THR A 1 91 ? -8.109 15.549 -1.007 1.00 93.31 91 THR A O 1
ATOM 711 N N . LEU A 1 92 ? -7.649 13.936 0.498 1.00 93.38 92 LEU A N 1
ATOM 712 C CA . LEU A 1 92 ? -7.955 12.798 -0.363 1.00 93.38 92 LEU A CA 1
ATOM 713 C C . LEU A 1 92 ? -9.454 12.526 -0.308 1.00 93.38 92 LEU A C 1
ATOM 715 O O . LEU A 1 92 ? -9.973 12.141 0.738 1.00 93.38 92 LEU A O 1
ATOM 719 N N . LYS A 1 93 ? -10.146 12.755 -1.425 1.00 93.88 93 LYS A N 1
ATOM 720 C CA . LYS A 1 93 ? -11.604 12.680 -1.502 1.00 93.88 93 LYS A CA 1
ATOM 721 C C . LYS A 1 93 ? -12.074 11.862 -2.693 1.00 93.88 93 LYS A C 1
ATOM 723 O O . LYS A 1 93 ? -11.430 11.860 -3.741 1.00 93.88 93 LYS A O 1
ATOM 728 N N . ASP A 1 94 ? -13.218 11.212 -2.530 1.00 89.50 94 ASP A N 1
ATOM 729 C CA . ASP A 1 94 ? -13.940 10.576 -3.623 1.00 89.50 94 ASP A CA 1
ATOM 730 C C . ASP A 1 94 ? -14.579 11.623 -4.563 1.00 89.50 94 ASP A C 1
ATOM 732 O O . ASP A 1 94 ? -14.542 12.837 -4.330 1.00 89.50 94 ASP A O 1
ATOM 736 N N . LYS A 1 95 ? -15.231 11.149 -5.631 1.00 88.50 95 LYS A N 1
ATOM 737 C CA . LYS A 1 95 ? -15.940 12.006 -6.603 1.00 88.50 95 LYS A CA 1
ATOM 738 C C . LYS A 1 95 ? -17.099 12.809 -5.991 1.00 88.50 95 LYS A C 1
ATOM 740 O O . LYS A 1 95 ? -17.563 13.761 -6.611 1.00 88.50 95 LYS A O 1
ATOM 745 N N . LYS A 1 96 ? -17.594 12.415 -4.815 1.00 90.88 96 LYS A N 1
ATOM 746 C CA . LYS A 1 96 ? -18.679 13.077 -4.075 1.00 90.88 96 LYS A CA 1
ATOM 747 C C . LYS A 1 96 ? -18.146 14.057 -3.022 1.00 90.88 96 LYS A C 1
ATOM 749 O O . LYS A 1 96 ? -18.935 14.777 -2.419 1.00 90.88 96 LYS A O 1
ATOM 754 N N . GLY A 1 97 ? -16.827 14.127 -2.833 1.00 91.56 97 GLY A N 1
ATOM 755 C CA . GLY A 1 97 ? -16.170 15.001 -1.868 1.00 91.56 97 GLY A CA 1
ATOM 756 C C . GLY A 1 97 ? -16.018 14.408 -0.464 1.00 91.56 97 GLY A C 1
ATOM 757 O O . GLY A 1 97 ? -15.599 15.144 0.435 1.00 91.56 97 GLY A O 1
ATOM 758 N N . ASN A 1 98 ? -16.323 13.122 -0.270 1.00 91.19 98 ASN A N 1
ATOM 759 C CA . ASN A 1 98 ? -16.129 12.425 1.004 1.00 91.19 98 ASN A CA 1
ATOM 760 C C . ASN A 1 98 ? -14.660 12.012 1.163 1.00 91.19 98 ASN A C 1
ATOM 762 O O . ASN A 1 98 ? -14.045 11.659 0.154 1.00 91.19 98 ASN A O 1
ATOM 766 N N . PRO A 1 99 ? -14.078 12.039 2.375 1.00 93.88 99 PRO A N 1
ATOM 767 C CA . PRO A 1 99 ? -12.714 11.565 2.595 1.00 93.88 99 PRO A CA 1
ATOM 768 C C . PRO A 1 99 ? -12.542 10.094 2.184 1.00 93.88 99 PRO A C 1
ATOM 770 O O . PRO A 1 99 ? -13.435 9.281 2.385 1.00 93.88 99 PRO A O 1
ATOM 773 N N . LEU A 1 100 ? -11.390 9.750 1.603 1.00 95.06 100 LEU A N 1
ATOM 774 C CA . LEU A 1 100 ? -11.113 8.378 1.143 1.00 95.06 100 LEU A CA 1
ATOM 775 C C . LEU A 1 100 ? -10.612 7.437 2.241 1.00 95.06 100 LEU A C 1
ATOM 777 O O . LEU A 1 100 ? -10.685 6.227 2.063 1.00 95.06 100 LEU A O 1
ATOM 781 N N . PHE A 1 101 ? -10.044 7.977 3.319 1.00 96.62 101 PHE A N 1
ATOM 782 C CA . PHE A 1 101 ? -9.427 7.199 4.392 1.00 96.62 101 PHE A CA 1
ATOM 783 C C . PHE A 1 101 ? -9.791 7.809 5.741 1.00 96.62 101 PHE A C 1
ATOM 785 O O . PHE A 1 101 ? -9.047 8.625 6.285 1.00 96.62 101 PHE A O 1
ATOM 792 N N . GLU A 1 102 ? -10.952 7.448 6.276 1.00 95.06 102 GLU A N 1
ATOM 793 C CA . GLU A 1 102 ? -11.377 7.851 7.622 1.00 95.06 102 GLU A CA 1
ATOM 794 C C . GLU A 1 102 ? -10.964 6.813 8.671 1.00 95.06 102 GLU A C 1
ATOM 796 O O . GLU A 1 102 ? -10.772 7.152 9.837 1.00 95.06 102 GLU A O 1
ATOM 801 N N . SER A 1 103 ? -10.769 5.565 8.243 1.00 96.19 103 SER A N 1
ATOM 802 C CA . SER A 1 103 ? -10.515 4.408 9.095 1.00 96.19 103 SER A CA 1
ATOM 803 C C . SER A 1 103 ? -9.516 3.422 8.481 1.00 96.19 103 SER A C 1
ATOM 805 O O . SER A 1 103 ? -9.199 3.462 7.288 1.00 96.19 103 SER A O 1
ATOM 807 N N . ILE A 1 104 ? -9.037 2.484 9.300 1.00 96.31 104 ILE A N 1
ATOM 808 C CA . ILE A 1 104 ? -8.200 1.363 8.848 1.00 96.31 104 ILE A CA 1
ATOM 809 C C . ILE A 1 104 ? -8.979 0.464 7.871 1.00 96.31 104 ILE A C 1
ATOM 811 O O . ILE A 1 104 ? -8.401 -0.123 6.955 1.00 96.31 104 ILE A O 1
ATOM 815 N N . GLU A 1 105 ? -10.298 0.377 8.019 1.00 96.94 105 GLU A N 1
ATOM 816 C CA . GLU A 1 105 ? -11.187 -0.371 7.131 1.00 96.94 105 GLU A CA 1
ATOM 817 C C . GLU A 1 105 ? -11.159 0.188 5.704 1.00 96.94 105 GLU A C 1
ATOM 819 O O . GLU A 1 105 ? -11.120 -0.592 4.750 1.00 96.94 105 GLU A O 1
ATOM 824 N N . ASP A 1 106 ? -11.065 1.509 5.545 1.00 97.50 106 ASP A N 1
ATOM 825 C CA . ASP A 1 106 ? -10.924 2.144 4.230 1.00 97.50 106 ASP A CA 1
ATOM 826 C C . ASP A 1 106 ? -9.579 1.793 3.578 1.00 97.50 106 ASP A C 1
ATOM 828 O O . ASP A 1 106 ? -9.497 1.533 2.375 1.00 97.50 106 ASP A O 1
ATOM 832 N N . TRP A 1 107 ? -8.510 1.702 4.376 1.00 98.19 107 TRP A N 1
ATOM 833 C CA . TRP A 1 107 ? -7.216 1.221 3.889 1.00 98.19 107 TRP A CA 1
ATOM 834 C C . TRP A 1 107 ? -7.266 -0.250 3.461 1.00 98.19 107 TRP A C 1
ATOM 836 O O . TRP A 1 107 ? -6.746 -0.603 2.397 1.00 98.19 107 TRP A O 1
ATOM 846 N N . LYS A 1 108 ? -7.933 -1.114 4.239 1.00 98.44 108 LYS A N 1
ATOM 847 C CA . LYS A 1 108 ? -8.169 -2.517 3.859 1.00 98.44 108 LYS A CA 1
ATOM 848 C C . LYS A 1 108 ? -8.950 -2.594 2.545 1.00 98.44 108 LYS A C 1
ATOM 850 O O . LYS A 1 108 ? -8.567 -3.361 1.661 1.00 98.44 108 LYS A O 1
ATOM 855 N N . ALA A 1 109 ? -9.997 -1.784 2.385 1.00 98.00 109 ALA A N 1
ATOM 856 C CA . ALA A 1 109 ? -10.793 -1.724 1.161 1.00 98.00 109 ALA A CA 1
ATOM 857 C C . ALA A 1 109 ? -9.951 -1.287 -0.048 1.00 98.00 109 ALA A C 1
ATOM 859 O O . ALA A 1 109 ? -9.994 -1.936 -1.095 1.00 98.00 109 ALA A O 1
ATOM 860 N N . PHE A 1 110 ? -9.113 -0.259 0.106 1.00 98.06 110 PHE A N 1
ATOM 861 C CA . PHE A 1 110 ? -8.168 0.156 -0.930 1.00 98.06 110 PHE A CA 1
ATOM 862 C C . PHE A 1 110 ? -7.204 -0.972 -1.326 1.00 98.06 110 PHE A C 1
ATOM 864 O O . PHE A 1 110 ? -7.040 -1.259 -2.513 1.00 98.06 110 PH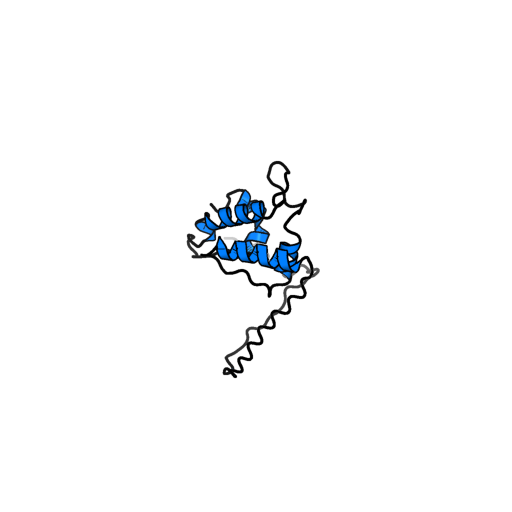E A O 1
ATOM 871 N N . CYS A 1 111 ? -6.610 -1.662 -0.348 1.00 98.44 111 CYS A N 1
ATOM 872 C CA . CYS A 1 111 ? -5.729 -2.802 -0.612 1.00 98.44 111 CYS A CA 1
ATOM 873 C C . CYS A 1 111 ? -6.460 -3.923 -1.372 1.00 98.44 111 CYS A C 1
ATOM 875 O O . CYS A 1 111 ? -5.891 -4.534 -2.274 1.00 98.44 111 CYS A O 1
ATOM 877 N N . GLN A 1 112 ? -7.739 -4.169 -1.068 1.00 98.00 112 GLN A N 1
ATOM 878 C CA . GLN A 1 112 ? -8.552 -5.141 -1.803 1.00 98.00 112 GLN A CA 1
ATOM 879 C C . GLN A 1 112 ? -8.811 -4.722 -3.254 1.00 98.00 112 GLN A C 1
ATOM 881 O O . GLN A 1 112 ? -8.801 -5.589 -4.126 1.00 98.00 112 GLN A O 1
ATOM 886 N N . ILE A 1 113 ? -9.034 -3.431 -3.529 1.00 97.25 113 ILE A N 1
ATOM 887 C CA . ILE A 1 113 ? -9.166 -2.911 -4.903 1.00 97.25 113 ILE A CA 1
ATOM 888 C C . ILE A 1 113 ? -7.866 -3.167 -5.670 1.00 97.25 113 ILE A C 1
ATOM 890 O O . ILE A 1 113 ? -7.884 -3.775 -6.739 1.00 97.25 113 ILE A O 1
ATOM 894 N N . VAL A 1 114 ? -6.726 -2.798 -5.080 1.00 98.06 114 VAL A N 1
ATOM 895 C CA . VAL A 1 114 ? -5.403 -3.023 -5.679 1.00 98.06 114 VAL A CA 1
ATOM 896 C C . VAL A 1 114 ? -5.153 -4.509 -5.955 1.00 98.06 114 VAL A C 1
ATOM 898 O O . VAL A 1 114 ? -4.700 -4.862 -7.040 1.00 98.06 114 VAL A O 1
ATOM 901 N N . ASN A 1 115 ? -5.476 -5.398 -5.013 1.00 96.88 115 ASN A N 1
ATOM 902 C CA . ASN A 1 115 ? -5.271 -6.837 -5.180 1.00 96.88 115 ASN A CA 1
ATOM 903 C C . ASN A 1 115 ? -6.197 -7.472 -6.238 1.00 96.88 115 ASN A C 1
ATOM 905 O O . ASN A 1 115 ? -5.849 -8.499 -6.810 1.00 96.88 115 ASN A O 1
ATOM 909 N N . LYS A 1 116 ? -7.367 -6.881 -6.509 1.00 96.88 116 LYS A N 1
ATOM 910 C CA . LYS A 1 116 ? -8.298 -7.363 -7.545 1.00 96.88 116 LYS A CA 1
ATOM 911 C C . LYS A 1 116 ? -7.898 -6.946 -8.959 1.00 96.88 116 LYS A C 1
ATOM 913 O O . LYS A 1 116 ? -8.273 -7.631 -9.904 1.00 96.88 116 LYS A O 1
ATOM 918 N N . SER A 1 117 ? -7.151 -5.854 -9.101 1.00 97.12 117 SER A N 1
ATOM 919 C CA . SER A 1 117 ? -6.694 -5.358 -10.398 1.00 97.12 117 SER A CA 1
ATOM 920 C C . SER A 1 117 ? -5.701 -6.325 -11.043 1.00 97.12 117 SER A C 1
ATOM 922 O O . SER A 1 117 ? -4.606 -6.555 -10.525 1.00 97.12 117 SER A O 1
ATOM 924 N N . SER A 1 118 ? -6.048 -6.851 -12.215 1.00 95.69 118 SER A N 1
ATOM 925 C CA . SER A 1 118 ? -5.145 -7.712 -12.990 1.00 95.69 118 SER A CA 1
ATOM 926 C C . SER A 1 118 ? -3.917 -6.921 -13.467 1.00 95.69 118 SER A C 1
ATOM 928 O O . SER A 1 118 ? -2.766 -7.332 -13.273 1.00 95.69 118 SER A O 1
ATOM 930 N N . PHE A 1 119 ? -4.152 -5.708 -13.975 1.00 96.56 119 PHE A N 1
ATOM 931 C CA . PHE A 1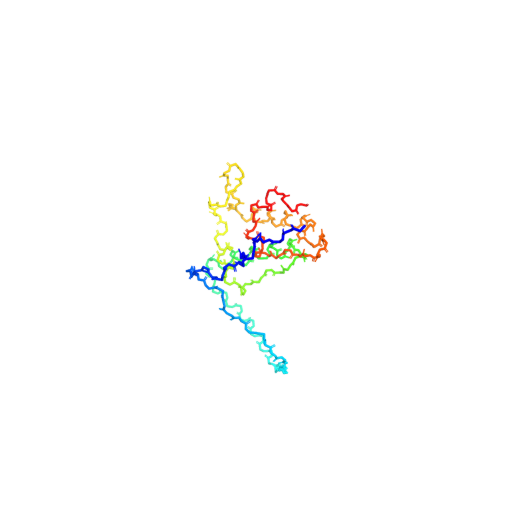 119 ? -3.121 -4.821 -14.498 1.00 96.56 119 PHE A CA 1
ATOM 932 C C . PHE A 1 119 ? -2.052 -4.479 -13.452 1.00 96.56 119 PHE A C 1
ATOM 934 O O . PHE A 1 119 ? -0.860 -4.617 -13.739 1.00 96.56 119 PHE A O 1
ATOM 941 N N . LEU A 1 120 ? -2.448 -4.056 -12.242 1.00 97.38 120 LEU A N 1
ATOM 942 C CA . LEU A 1 120 ? -1.510 -3.687 -11.171 1.00 97.38 120 LEU A CA 1
ATOM 943 C C . LEU A 1 120 ? -0.710 -4.895 -10.666 1.00 97.38 120 LEU A C 1
ATOM 945 O O . LEU A 1 120 ? 0.417 -4.725 -10.196 1.00 97.38 120 LEU A O 1
ATOM 949 N N . ASN A 1 121 ? -1.268 -6.102 -10.798 1.00 96.50 121 ASN A N 1
ATOM 950 C CA . ASN A 1 121 ? -0.656 -7.361 -10.377 1.00 96.50 121 ASN A CA 1
ATOM 951 C C . ASN A 1 121 ? 0.266 -8.010 -11.412 1.00 96.50 121 ASN A C 1
ATOM 953 O O . ASN A 1 121 ? 0.874 -9.042 -11.114 1.00 96.50 121 ASN A O 1
ATOM 957 N N . GLY A 1 122 ? 0.461 -7.380 -12.570 1.00 95.25 122 GLY A N 1
ATOM 958 C CA . GLY A 1 122 ? 1.393 -7.858 -13.588 1.00 95.25 122 GLY A CA 1
ATOM 959 C C . GLY A 1 122 ? 0.741 -8.448 -14.826 1.00 95.25 122 GLY A C 1
ATOM 960 O O . GLY A 1 122 ? 1.480 -8.757 -15.755 1.00 95.25 122 GLY A O 1
ATOM 961 N N . ASP A 1 123 ? -0.590 -8.524 -14.905 1.00 94.81 123 ASP A N 1
ATOM 962 C CA . ASP A 1 123 ? -1.290 -8.929 -16.131 1.00 94.81 123 ASP A CA 1
ATOM 963 C C . ASP A 1 123 ? -1.380 -7.751 -17.107 1.00 94.81 123 ASP A C 1
ATOM 965 O O . ASP A 1 123 ? -2.435 -7.246 -17.482 1.00 94.81 123 ASP A O 1
ATOM 969 N N . ASN A 1 124 ? -0.212 -7.269 -17.511 1.00 93.88 124 ASN A N 1
ATOM 970 C CA . ASN A 1 124 ? -0.041 -6.275 -18.552 1.00 93.88 124 ASN A CA 1
ATOM 971 C C . ASN A 1 124 ? 1.123 -6.698 -19.459 1.00 93.88 124 ASN A C 1
ATOM 973 O O . ASN 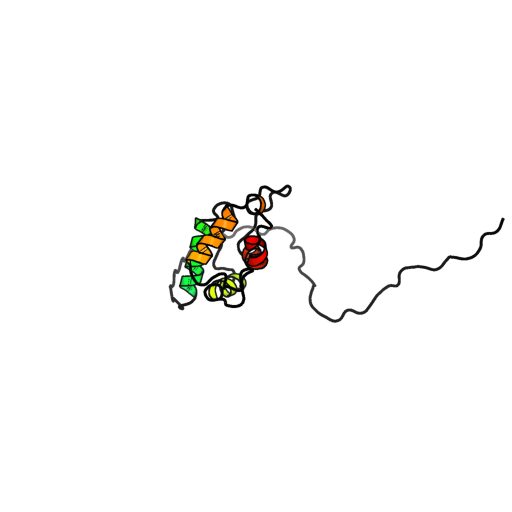A 1 124 ? 1.994 -7.448 -19.022 1.00 93.88 124 ASN A O 1
ATOM 977 N N . PRO A 1 125 ? 1.217 -6.192 -20.704 1.00 94.94 125 PRO A N 1
ATOM 978 C CA . PRO A 1 125 ? 2.238 -6.634 -21.663 1.00 94.94 125 PRO A CA 1
ATOM 979 C C . PRO A 1 125 ? 3.697 -6.475 -21.205 1.00 94.94 125 PRO A C 1
ATOM 981 O O . PRO A 1 125 ? 4.605 -6.982 -21.857 1.00 94.94 125 PRO A O 1
ATOM 984 N N . ARG A 1 126 ? 3.943 -5.726 -20.124 1.00 94.88 126 ARG A N 1
ATOM 985 C CA . ARG A 1 126 ? 5.276 -5.476 -19.564 1.00 94.88 126 ARG A CA 1
ATOM 986 C C . ARG A 1 126 ? 5.549 -6.279 -18.293 1.00 94.88 126 ARG A C 1
ATOM 988 O O . ARG A 1 126 ? 6.606 -6.080 -17.700 1.00 94.88 126 ARG A O 1
ATOM 995 N N . ASN A 1 127 ? 4.619 -7.136 -17.861 1.00 94.94 127 ASN A N 1
ATOM 996 C CA . ASN A 1 127 ? 4.656 -7.851 -16.582 1.00 94.94 127 ASN A CA 1
ATOM 997 C C . ASN A 1 127 ? 4.961 -6.926 -15.392 1.00 94.94 127 ASN A C 1
ATOM 999 O O . ASN A 1 127 ? 5.595 -7.321 -14.410 1.00 94.94 127 ASN A O 1
ATOM 1003 N N . TRP A 1 128 ? 4.578 -5.654 -15.509 1.00 96.50 128 TRP A N 1
ATOM 1004 C CA . TRP A 1 128 ? 4.907 -4.644 -14.518 1.00 96.50 128 TRP A CA 1
ATOM 1005 C C . TRP A 1 128 ? 3.979 -4.782 -13.316 1.00 96.50 128 TRP A C 1
ATOM 1007 O O . TRP A 1 128 ? 2.770 -4.874 -13.490 1.00 96.50 128 TRP A O 1
ATOM 1017 N N . LYS A 1 129 ? 4.531 -4.738 -12.104 1.00 97.19 129 LYS A N 1
ATOM 1018 C CA . LYS A 1 129 ? 3.753 -4.784 -10.864 1.00 97.19 129 LYS A CA 1
ATOM 1019 C C . LYS A 1 129 ? 3.850 -3.467 -10.117 1.00 97.19 129 LYS A C 1
ATOM 1021 O O . LYS A 1 129 ? 4.946 -2.919 -9.961 1.00 97.19 129 LYS A O 1
ATOM 1026 N N . ALA A 1 130 ? 2.721 -2.991 -9.610 1.00 97.62 130 ALA A N 1
ATOM 1027 C CA . ALA A 1 130 ? 2.694 -1.818 -8.754 1.00 97.62 130 ALA A CA 1
ATOM 1028 C C . ALA A 1 130 ? 3.301 -2.136 -7.380 1.00 97.62 130 ALA A C 1
ATOM 1030 O O . ALA A 1 130 ? 3.072 -3.202 -6.818 1.00 97.62 130 ALA A O 1
ATOM 1031 N N . ASN A 1 131 ? 4.059 -1.200 -6.811 1.00 97.25 131 ASN A N 1
ATOM 1032 C CA . ASN A 1 131 ? 4.430 -1.236 -5.396 1.00 97.25 131 ASN A CA 1
ATOM 1033 C C . ASN A 1 131 ? 3.565 -0.244 -4.600 1.00 97.25 131 ASN A C 1
ATOM 1035 O O . ASN A 1 131 ? 2.850 0.579 -5.184 1.00 97.25 131 ASN A O 1
ATOM 1039 N N . ILE A 1 132 ? 3.642 -0.307 -3.269 1.00 97.81 132 ILE A N 1
ATOM 1040 C CA . ILE A 1 132 ? 2.864 0.573 -2.387 1.00 97.81 132 ILE A CA 1
ATOM 1041 C C . ILE A 1 132 ? 3.104 2.060 -2.691 1.00 97.81 132 ILE A C 1
ATOM 1043 O O . ILE A 1 132 ? 2.153 2.830 -2.747 1.00 97.81 132 ILE A O 1
ATOM 1047 N N . ASP A 1 133 ? 4.344 2.465 -2.987 1.00 97.25 133 ASP A N 1
ATOM 1048 C CA . ASP A 1 133 ? 4.676 3.868 -3.277 1.00 97.25 133 ASP A CA 1
ATOM 1049 C C . ASP A 1 133 ? 3.981 4.373 -4.538 1.00 97.25 133 ASP A C 1
ATOM 1051 O O . ASP A 1 133 ? 3.515 5.511 -4.602 1.00 97.25 133 ASP A O 1
ATOM 1055 N N . TRP A 1 134 ? 3.925 3.527 -5.566 1.00 97.50 134 TRP A N 1
ATOM 1056 C CA . TRP A 1 134 ? 3.227 3.849 -6.796 1.00 97.50 134 TRP A CA 1
ATOM 1057 C C . TRP A 1 134 ? 1.721 3.953 -6.551 1.00 97.50 134 TRP A C 1
ATOM 1059 O O . TRP A 1 134 ? 1.089 4.883 -7.057 1.00 97.50 134 TRP A O 1
ATOM 1069 N N . CYS A 1 135 ? 1.161 3.053 -5.737 1.00 97.94 135 CYS A N 1
ATOM 1070 C CA . CYS A 1 135 ? -0.258 3.064 -5.391 1.00 97.94 135 CYS A CA 1
ATOM 1071 C C . CYS A 1 135 ? -0.636 4.312 -4.588 1.00 97.94 135 CYS A C 1
ATOM 1073 O O . CYS A 1 135 ? -1.583 4.997 -4.961 1.00 97.94 135 CYS A O 1
ATOM 1075 N N . LEU A 1 136 ? 0.153 4.677 -3.572 1.00 97.00 136 LEU A N 1
ATOM 1076 C CA . LEU A 1 136 ? -0.056 5.884 -2.764 1.00 97.00 136 LEU A CA 1
ATOM 1077 C C . LEU A 1 136 ? -0.036 7.168 -3.613 1.00 97.00 136 LEU A C 1
ATOM 1079 O O . LEU A 1 136 ? -0.811 8.088 -3.375 1.00 97.00 136 LEU A O 1
ATOM 1083 N N . LYS A 1 137 ? 0.797 7.222 -4.659 1.00 96.44 137 LYS A N 1
ATOM 1084 C CA . LYS A 1 137 ? 0.831 8.355 -5.605 1.00 96.44 137 LYS A CA 1
ATOM 1085 C C . LYS A 1 137 ? -0.354 8.391 -6.574 1.00 96.44 137 LYS A C 1
ATOM 1087 O O . LYS A 1 137 ? -0.610 9.433 -7.172 1.00 96.44 137 LYS A O 1
ATOM 1092 N N . ASN A 1 138 ? -1.046 7.270 -6.774 1.00 97.12 138 ASN A N 1
ATOM 1093 C CA . ASN A 1 138 ? -2.104 7.119 -7.777 1.00 97.12 138 ASN A CA 1
ATOM 1094 C C . ASN A 1 138 ? -3.457 6.706 -7.170 1.00 97.12 138 ASN A C 1
ATOM 1096 O O . ASN A 1 138 ? -4.313 6.220 -7.906 1.00 97.12 138 ASN A O 1
ATOM 1100 N N . ILE A 1 139 ? -3.673 6.950 -5.871 1.00 96.19 139 ILE A N 1
ATOM 1101 C CA . ILE A 1 139 ? -4.894 6.601 -5.117 1.00 96.19 139 ILE A CA 1
ATOM 1102 C C . ILE A 1 139 ? -6.169 6.942 -5.897 1.00 96.19 139 ILE A C 1
ATOM 1104 O O . ILE A 1 139 ? -6.987 6.060 -6.144 1.00 96.19 139 ILE A O 1
ATOM 1108 N N . ASN A 1 140 ? -6.314 8.192 -6.350 1.00 94.50 140 ASN A N 1
ATOM 1109 C CA . ASN A 1 140 ? -7.527 8.634 -7.047 1.00 94.50 140 ASN A CA 1
ATOM 1110 C C . ASN A 1 140 ? -7.762 7.854 -8.344 1.00 94.50 140 ASN A C 1
ATOM 1112 O O . ASN A 1 140 ? -8.877 7.426 -8.608 1.00 94.50 140 ASN A O 1
ATOM 1116 N N . LYS A 1 141 ? -6.705 7.596 -9.122 1.00 95.50 141 LYS A N 1
ATOM 1117 C CA . LYS A 1 141 ? -6.819 6.847 -10.380 1.00 95.50 141 LYS A CA 1
ATOM 1118 C C . LYS A 1 141 ? -7.215 5.389 -10.147 1.00 95.50 141 LYS A C 1
ATOM 1120 O O . LYS A 1 141 ? -7.908 4.817 -10.978 1.00 95.50 141 LYS A O 1
ATOM 1125 N N . ILE A 1 142 ? -6.749 4.800 -9.046 1.00 96.44 142 ILE A N 1
ATOM 1126 C CA . ILE A 1 142 ? -7.116 3.439 -8.644 1.00 96.44 142 ILE A CA 1
ATOM 1127 C C . ILE A 1 142 ? -8.593 3.410 -8.241 1.00 96.44 142 ILE A C 1
ATOM 1129 O O . ILE A 1 142 ? -9.345 2.609 -8.778 1.00 96.44 142 ILE A O 1
ATOM 1133 N N . TYR A 1 143 ? -9.040 4.338 -7.391 1.00 93.50 143 TYR A N 1
ATOM 1134 C CA . TYR A 1 143 ? -10.458 4.457 -7.023 1.00 93.50 143 TYR A CA 1
ATOM 1135 C C . TYR A 1 143 ? -11.381 4.788 -8.205 1.00 93.50 143 TYR A C 1
ATOM 1137 O O . TYR A 1 143 ? -12.565 4.464 -8.184 1.00 93.50 143 TYR A O 1
ATOM 1145 N N . GLU A 1 144 ? -10.858 5.442 -9.239 1.00 91.88 144 GLU A N 1
ATOM 1146 C CA . GLU A 1 144 ? -11.582 5.715 -10.480 1.00 91.88 144 GLU A CA 1
ATOM 1147 C C . GLU A 1 144 ? -11.755 4.488 -11.384 1.00 91.88 144 GLU A C 1
ATOM 1149 O O . GLU A 1 144 ? -12.519 4.589 -12.344 1.00 91.88 144 GLU A O 1
ATOM 1154 N N . GLY A 1 145 ? -11.091 3.365 -11.085 1.00 93.38 145 GLY A N 1
ATOM 1155 C CA . GLY A 1 145 ? -11.134 2.143 -11.894 1.00 93.38 145 GLY A CA 1
ATOM 1156 C C . GLY A 1 145 ? -10.237 2.193 -13.134 1.00 93.38 145 GLY A C 1
ATOM 1157 O O . GLY A 1 145 ? -10.414 1.412 -14.062 1.00 93.38 145 GLY A O 1
ATOM 1158 N N . ASN A 1 146 ? -9.250 3.100 -13.188 1.00 94.81 146 ASN A N 1
ATOM 1159 C CA . ASN A 1 146 ? -8.384 3.254 -14.371 1.00 94.81 146 ASN A CA 1
ATOM 1160 C C . ASN A 1 146 ? -7.450 2.051 -14.618 1.00 94.81 146 ASN A C 1
ATOM 1162 O O . ASN A 1 146 ? -6.728 2.042 -15.616 1.00 94.81 146 ASN A O 1
ATOM 1166 N N . TYR A 1 147 ? -7.413 1.085 -13.698 1.00 93.25 147 TYR A N 1
ATOM 1167 C CA . TYR A 1 147 ? -6.496 -0.052 -13.729 1.00 93.25 147 TYR A CA 1
ATOM 1168 C C . TYR A 1 147 ? -7.176 -1.386 -13.409 1.00 93.25 147 TYR A C 1
ATOM 1170 O O . TYR A 1 147 ? -6.467 -2.319 -13.052 1.00 93.25 147 TYR A O 1
ATOM 1178 N N . ASP A 1 148 ? -8.501 -1.493 -13.480 1.00 86.94 148 ASP A N 1
ATOM 1179 C CA . ASP A 1 148 ? -9.199 -2.761 -13.209 1.00 86.94 148 ASP A CA 1
ATOM 1180 C C . ASP A 1 148 ? -8.864 -3.848 -14.254 1.00 86.94 148 ASP A C 1
ATOM 1182 O O . ASP A 1 148 ? -8.852 -3.525 -15.465 1.00 86.94 148 ASP A O 1
#

Sequence (148 aa):
RNKINGSQGGRPKNPNNPVGFLETQQNPTKPKKPDNDNDNDNDNDNDIKEGGDIILELMSIWNEICKTLPKATINSPPRNEILKNLIGNKTLKDKKGNPLFESIEDWKAFCQIVNKSSFLNGDNPRNWKANIDWCLKNINKIYEGNYD

pLDDT: mean 78.8, std 22.51, range [36.25, 98.44]

Secondary structure (DSSP, 8-state):
---------PPPP------------PPPPS-------------------HHHHHHHHHHHHHHHH-TTSPPP-TT-HHHHHHHHTTTT-SSSB-TTS-BS-SSHHHHHHHHHHHHH-TTTTT-STT-----HHHHHHTHHHHHTTTT-

Radius of gyration: 24.17 Å; chains: 1; bounding box: 52×43×87 Å

Foldseek 3Di:
DDDDDDPDDDDDDDDDDDDDDDDDDDDDDDDDDDDDDPPPPPPPVCPPPVLVVQLVVLQVLLCVLQVLADGDDPPDPVSSVLSSCQAPPQVCAAPVSHHQHPDVVSSNVLSNLCNPFCQQSQVDPVSHHDHPVNCSVCVHCSVVVVGD